Protein AF-A0A1G1LKE5-F1 (afdb_monomer_lite)

Sequence (73 aa):
MSGASLIFIIIYYVLIIIPCIGTAWLGAKMMNAVGQYPSKTPMIQMNLVVKLVFLEVVSFTLLLVFFKVLVAD

Secondary structure (DSSP, 8-state):
--HHHHHHHHHHHHHHHHHHHHHHHHHHHHHHHHHH-GGGHHHHHHHHHHHHHHHHHHHHHHHHHHHHHHT--

Structure (mmCIF, N/CA/C/O backbone):
data_AF-A0A1G1LKE5-F1
#
_entry.id   AF-A0A1G1LKE5-F1
#
loop_
_atom_site.group_PDB
_atom_site.id
_atom_site.type_symbol
_atom_site.label_atom_id
_atom_site.label_alt_id
_atom_site.label_comp_id
_atom_site.label_asym_id
_atom_site.label_entity_id
_atom_site.label_seq_id
_atom_site.pdbx_PDB_ins_code
_atom_site.Cartn_x
_atom_site.Cartn_y
_atom_site.Cartn_z
_atom_site.occupancy
_atom_site.B_iso_or_equiv
_atom_site.auth_seq_id
_atom_site.auth_comp_id
_atom_site.auth_asym_id
_atom_site.auth_atom_id
_atom_site.pdbx_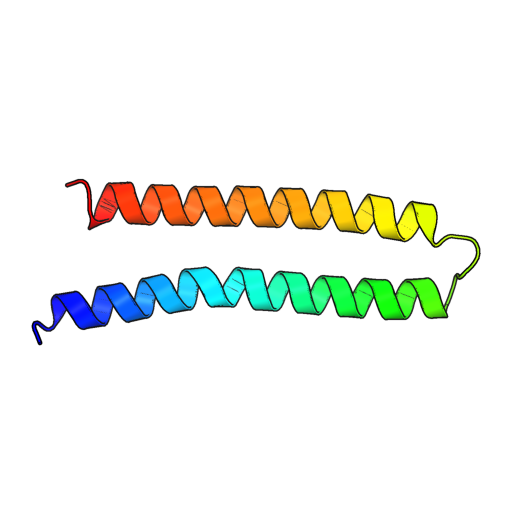PDB_model_num
ATOM 1 N N . MET A 1 1 ? 5.788 -12.069 -31.354 1.00 52.41 1 MET A N 1
ATOM 2 C CA . MET A 1 1 ? 5.585 -10.969 -30.385 1.00 52.41 1 MET A CA 1
ATOM 3 C C . MET A 1 1 ? 6.952 -10.379 -30.088 1.00 52.41 1 MET A C 1
ATOM 5 O O . MET A 1 1 ? 7.854 -11.139 -29.766 1.00 52.41 1 MET A O 1
ATOM 9 N N . SER A 1 2 ? 7.147 -9.081 -30.320 1.00 63.06 2 SER A N 1
ATOM 10 C CA . SER A 1 2 ? 8.436 -8.405 -30.103 1.00 63.06 2 SER A CA 1
ATOM 11 C C . SER A 1 2 ? 8.854 -8.509 -28.628 1.00 63.06 2 SER A C 1
ATOM 13 O O . SER A 1 2 ? 8.011 -8.340 -27.747 1.00 63.06 2 SER A O 1
ATOM 15 N N . GLY A 1 3 ? 10.135 -8.769 -28.342 1.00 75.62 3 GLY A N 1
ATOM 16 C CA . GLY A 1 3 ? 10.656 -8.879 -26.970 1.00 75.62 3 GLY A CA 1
ATOM 17 C C . GLY A 1 3 ? 10.360 -7.653 -26.095 1.00 75.62 3 GLY A C 1
ATOM 18 O O . GLY A 1 3 ? 10.157 -7.799 -24.894 1.00 75.62 3 GLY A O 1
ATOM 19 N N . ALA A 1 4 ? 10.213 -6.470 -26.701 1.00 77.19 4 ALA A N 1
ATOM 20 C CA . ALA A 1 4 ? 9.797 -5.260 -25.998 1.00 77.19 4 ALA A CA 1
ATOM 21 C C . ALA A 1 4 ? 8.395 -5.414 -25.384 1.00 77.19 4 ALA A C 1
ATOM 23 O O . ALA A 1 4 ? 8.224 -5.203 -24.189 1.00 77.19 4 ALA A O 1
ATOM 24 N N . SER A 1 5 ? 7.406 -5.878 -26.157 1.00 80.06 5 SER A N 1
ATOM 25 C CA . SER A 1 5 ? 6.018 -6.019 -25.679 1.00 80.06 5 SER A CA 1
ATOM 26 C C . SER A 1 5 ? 5.874 -6.944 -24.461 1.00 80.06 5 SER A C 1
ATOM 28 O O . SER A 1 5 ? 5.051 -6.683 -23.588 1.00 8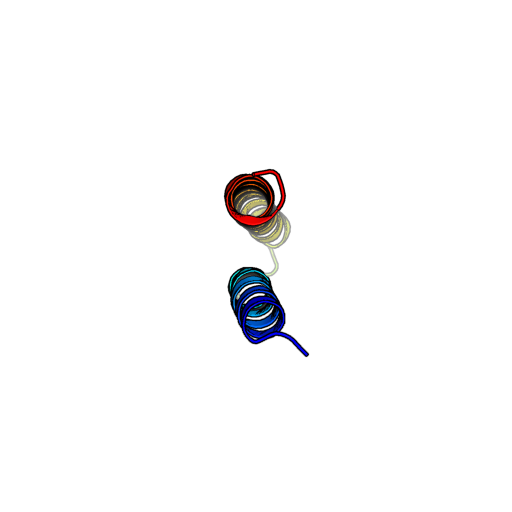0.06 5 SER A O 1
ATOM 30 N N . LEU A 1 6 ? 6.719 -7.976 -24.346 1.00 82.94 6 LEU A N 1
ATOM 31 C CA . LEU A 1 6 ? 6.762 -8.846 -23.166 1.00 82.94 6 LEU A CA 1
ATOM 32 C C . LEU A 1 6 ? 7.306 -8.124 -21.927 1.00 82.94 6 LEU A C 1
ATOM 34 O O . LEU A 1 6 ? 6.749 -8.277 -20.843 1.00 82.94 6 LEU A O 1
ATOM 38 N N . ILE A 1 7 ? 8.354 -7.311 -22.079 1.00 84.38 7 ILE A N 1
ATOM 39 C CA . ILE A 1 7 ? 8.943 -6.542 -20.972 1.00 84.38 7 ILE A CA 1
ATOM 40 C C . ILE A 1 7 ? 7.930 -5.527 -20.425 1.00 84.38 7 ILE A C 1
ATOM 42 O O . ILE A 1 7 ? 7.761 -5.424 -19.211 1.00 84.38 7 ILE A O 1
ATOM 46 N N . PHE A 1 8 ? 7.191 -4.847 -21.306 1.00 84.19 8 PHE A N 1
ATOM 47 C CA . PHE A 1 8 ? 6.112 -3.933 -20.916 1.00 84.19 8 PHE A CA 1
ATOM 48 C C . PHE A 1 8 ? 5.031 -4.620 -20.081 1.00 84.19 8 PHE A C 1
ATOM 50 O O . PHE A 1 8 ? 4.649 -4.112 -19.028 1.00 84.19 8 PHE A O 1
ATOM 57 N N . ILE A 1 9 ? 4.563 -5.788 -20.532 1.00 86.19 9 ILE A N 1
ATOM 58 C CA . ILE A 1 9 ? 3.536 -6.560 -19.826 1.00 86.19 9 ILE A CA 1
ATOM 59 C C . ILE A 1 9 ? 4.032 -6.969 -18.437 1.00 86.19 9 ILE A C 1
ATOM 61 O O . ILE A 1 9 ? 3.292 -6.839 -17.466 1.00 86.19 9 ILE A O 1
ATOM 65 N N . ILE A 1 10 ? 5.285 -7.418 -18.321 1.00 88.50 10 ILE A N 1
ATOM 66 C CA . ILE A 1 10 ? 5.865 -7.833 -17.038 1.00 88.50 10 ILE A CA 1
ATOM 67 C C . ILE A 1 10 ? 5.952 -6.650 -16.065 1.00 88.50 10 ILE A C 1
ATOM 69 O O . IL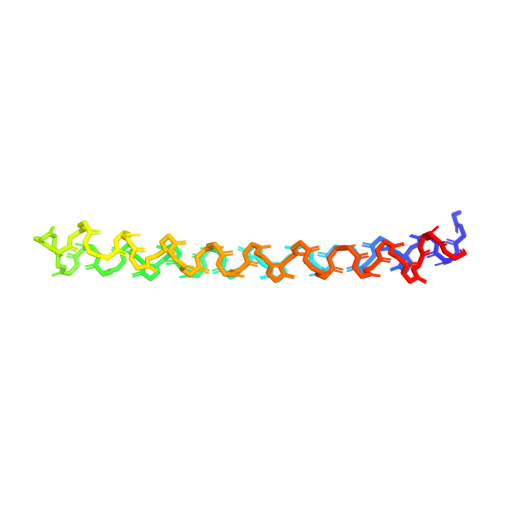E A 1 10 ? 5.529 -6.777 -14.917 1.00 88.50 10 ILE A O 1
ATOM 73 N N . ILE A 1 11 ? 6.456 -5.495 -16.507 1.00 87.62 11 ILE A N 1
ATOM 74 C CA . ILE A 1 11 ? 6.586 -4.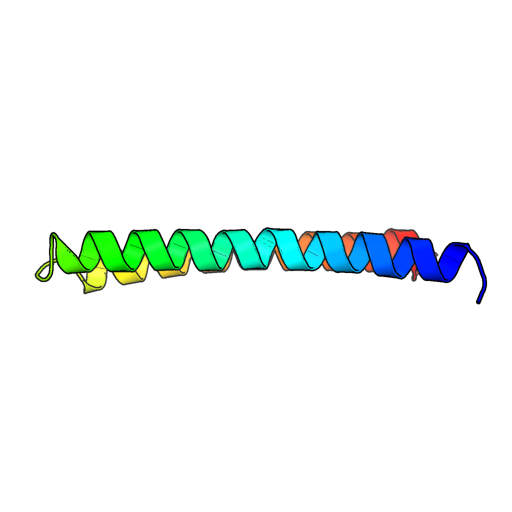308 -15.646 1.00 87.62 11 ILE A CA 1
ATOM 75 C C . ILE A 1 11 ? 5.207 -3.813 -15.200 1.00 87.62 11 ILE A C 1
ATOM 77 O O . ILE A 1 11 ? 5.002 -3.544 -14.017 1.00 87.62 11 ILE A O 1
ATOM 81 N N . TYR A 1 12 ? 4.245 -3.752 -16.122 1.00 87.69 12 TYR A N 1
ATOM 82 C CA . TYR A 1 12 ? 2.868 -3.374 -15.815 1.00 87.69 12 TYR A CA 1
ATOM 83 C C . TYR A 1 12 ? 2.225 -4.323 -14.795 1.00 87.69 12 TYR A C 1
ATOM 85 O O . TYR A 1 12 ? 1.589 -3.885 -13.837 1.00 87.69 12 TYR A O 1
ATOM 93 N N . TYR A 1 13 ? 2.444 -5.628 -14.952 1.00 90.44 13 TYR A N 1
ATOM 94 C CA . TYR A 1 13 ? 1.927 -6.638 -14.036 1.00 90.44 13 TYR A CA 1
ATOM 95 C C . TYR A 1 13 ? 2.497 -6.479 -12.620 1.00 90.44 13 TYR A C 1
ATOM 97 O O . TYR A 1 13 ? 1.750 -6.511 -11.642 1.00 90.44 13 TYR A O 1
ATOM 105 N N . VAL A 1 14 ? 3.805 -6.232 -12.499 1.00 89.19 14 VAL A N 1
ATOM 106 C CA . VAL A 1 14 ? 4.454 -5.964 -11.206 1.00 89.19 14 VAL A CA 1
ATOM 107 C C . VAL A 1 14 ? 3.905 -4.685 -10.568 1.00 89.19 14 VAL A C 1
ATOM 109 O O . VAL A 1 14 ? 3.596 -4.683 -9.376 1.00 89.19 14 VAL A O 1
ATOM 112 N N . LEU A 1 15 ? 3.725 -3.623 -11.359 1.00 89.44 15 LEU A N 1
ATOM 113 C CA . LEU A 1 15 ? 3.177 -2.347 -10.896 1.00 89.44 15 LEU A CA 1
ATOM 114 C C . LEU A 1 15 ? 1.759 -2.466 -10.328 1.00 89.44 15 LEU A C 1
ATOM 116 O O . LEU A 1 15 ? 1.430 -1.727 -9.407 1.00 89.44 15 LEU A O 1
ATOM 120 N N . ILE A 1 16 ? 0.941 -3.392 -10.834 1.00 90.12 16 ILE A N 1
ATOM 121 C CA . ILE A 1 16 ? -0.419 -3.639 -10.329 1.00 90.12 16 ILE A CA 1
ATOM 122 C C . ILE A 1 16 ? -0.424 -4.590 -9.135 1.00 90.12 16 ILE A C 1
ATOM 124 O O . ILE A 1 16 ? -1.160 -4.377 -8.173 1.00 90.12 16 ILE A O 1
ATOM 128 N N . ILE A 1 17 ? 0.393 -5.642 -9.156 1.00 92.94 17 ILE A N 1
ATOM 129 C CA . ILE A 1 17 ? 0.388 -6.635 -8.076 1.00 92.94 17 ILE A CA 1
ATOM 130 C C . ILE A 1 17 ? 0.790 -6.023 -6.738 1.00 92.94 17 ILE A C 1
ATOM 132 O O . ILE A 1 17 ? 0.183 -6.343 -5.717 1.00 92.94 17 ILE A O 1
ATOM 136 N N . ILE A 1 18 ? 1.803 -5.157 -6.729 1.00 89.88 18 ILE A N 1
ATOM 137 C CA . ILE A 1 18 ? 2.316 -4.543 -5.500 1.00 89.88 18 ILE A CA 1
ATOM 138 C C . ILE A 1 18 ? 1.199 -3.833 -4.708 1.00 89.88 18 ILE A C 1
ATOM 140 O O . ILE A 1 18 ? 1.008 -4.173 -3.534 1.00 89.88 18 ILE A O 1
ATOM 144 N N . PRO A 1 19 ? 0.416 -2.906 -5.294 1.00 91.31 19 PRO A N 1
ATOM 145 C CA . PRO A 1 19 ? -0.681 -2.276 -4.576 1.00 91.31 19 PRO A CA 1
ATOM 146 C C . PRO A 1 19 ? -1.811 -3.247 -4.230 1.00 91.31 19 PRO A C 1
ATOM 148 O O . PRO A 1 19 ? -2.352 -3.142 -3.132 1.00 91.31 19 PRO A O 1
ATOM 151 N N . CYS A 1 20 ? -2.116 -4.245 -5.066 1.00 92.19 20 CYS A N 1
ATOM 152 C CA . CYS A 1 20 ? -3.115 -5.270 -4.735 1.00 92.19 20 CYS A CA 1
ATOM 153 C C . CYS A 1 20 ? -2.739 -6.100 -3.494 1.00 92.19 20 CYS A C 1
ATOM 155 O O . CYS A 1 20 ? -3.592 -6.399 -2.659 1.00 92.19 20 CYS A O 1
ATOM 157 N N . ILE A 1 21 ? -1.462 -6.453 -3.330 1.00 94.50 21 ILE A N 1
ATOM 158 C CA . ILE A 1 21 ? -0.981 -7.121 -2.111 1.00 94.50 21 ILE A CA 1
ATOM 159 C C . ILE A 1 21 ? -1.104 -6.171 -0.913 1.00 94.50 21 ILE A C 1
ATOM 161 O O . ILE A 1 21 ? -1.544 -6.579 0.164 1.00 94.50 21 ILE A O 1
ATOM 165 N N . GLY A 1 22 ? -0.756 -4.896 -1.102 1.00 92.94 22 GLY A N 1
ATOM 166 C CA . GLY A 1 22 ? -0.875 -3.870 -0.068 1.00 92.94 22 GLY A CA 1
ATOM 167 C C . GLY A 1 22 ? -2.313 -3.676 0.427 1.00 92.94 22 GLY A C 1
ATOM 168 O O . GLY A 1 22 ? -2.539 -3.632 1.639 1.00 92.94 22 GLY A O 1
ATOM 169 N N . THR A 1 23 ? -3.298 -3.627 -0.474 1.00 94.38 23 THR A N 1
ATOM 170 C CA . THR A 1 23 ? -4.719 -3.507 -0.105 1.00 94.38 23 THR A CA 1
ATOM 171 C C . THR A 1 23 ? -5.223 -4.751 0.620 1.00 94.38 23 THR A C 1
ATOM 173 O O . THR A 1 23 ? -5.874 -4.620 1.660 1.00 94.38 23 THR A O 1
ATOM 176 N N . ALA A 1 24 ? -4.867 -5.951 0.153 1.00 95.44 24 ALA A N 1
ATOM 177 C CA . ALA A 1 24 ? -5.227 -7.205 0.813 1.00 95.44 24 ALA A CA 1
ATOM 178 C C . ALA A 1 24 ? -4.652 -7.291 2.239 1.00 95.44 24 ALA A C 1
ATOM 180 O O . ALA A 1 24 ? -5.366 -7.635 3.185 1.00 95.44 24 ALA A O 1
ATOM 181 N N . TRP A 1 25 ? -3.384 -6.909 2.423 1.00 96.56 25 TRP A N 1
ATOM 182 C CA . TRP A 1 25 ? -2.736 -6.884 3.736 1.00 96.56 25 TRP A CA 1
ATOM 183 C C . TRP A 1 25 ? -3.385 -5.877 4.695 1.00 96.56 25 TRP A C 1
ATOM 185 O O . TRP A 1 25 ? -3.640 -6.190 5.863 1.00 96.56 25 TRP A O 1
ATOM 195 N N . LEU A 1 26 ? -3.709 -4.677 4.206 1.00 94.81 26 LEU A N 1
ATOM 196 C CA . LEU A 1 26 ? -4.429 -3.667 4.980 1.00 94.81 26 LEU A CA 1
ATOM 197 C C . LEU A 1 26 ? -5.842 -4.138 5.365 1.00 94.81 26 LEU A C 1
ATOM 199 O O . LEU A 1 26 ? -6.265 -3.920 6.504 1.00 94.81 26 LEU A O 1
ATOM 203 N N . GLY A 1 27 ? -6.538 -4.833 4.462 1.00 93.75 27 GLY A N 1
ATOM 204 C CA . GLY A 1 27 ? -7.840 -5.451 4.720 1.00 93.75 27 GLY A CA 1
ATOM 205 C C . GLY A 1 27 ? -7.779 -6.511 5.822 1.00 93.75 27 GLY A C 1
ATOM 206 O O . GLY A 1 27 ? -8.556 -6.451 6.776 1.00 93.75 27 GLY A O 1
ATOM 207 N N . ALA A 1 28 ? -6.798 -7.416 5.767 1.00 95.31 28 ALA A N 1
ATOM 208 C CA . ALA A 1 28 ? -6.579 -8.417 6.814 1.00 95.31 28 ALA A CA 1
ATOM 209 C C . ALA A 1 28 ? -6.299 -7.765 8.180 1.00 95.31 28 ALA A C 1
ATOM 211 O O . ALA A 1 28 ? -6.853 -8.167 9.206 1.00 95.31 28 ALA A O 1
ATOM 212 N N . LYS A 1 29 ? -5.487 -6.700 8.201 1.00 94.38 29 LYS A N 1
ATOM 213 C CA . LYS A 1 29 ? -5.204 -5.940 9.424 1.00 94.38 29 LYS A CA 1
ATOM 214 C C . LYS A 1 29 ? -6.455 -5.265 9.989 1.00 94.38 29 LYS A C 1
ATOM 216 O O . LYS A 1 29 ? -6.634 -5.260 11.206 1.00 94.38 29 LYS A O 1
ATOM 221 N N . MET A 1 30 ? -7.321 -4.722 9.131 1.00 95.75 30 MET A N 1
ATOM 222 C CA . MET A 1 30 ? -8.609 -4.166 9.550 1.00 95.75 30 MET A CA 1
ATOM 223 C C . MET A 1 30 ? -9.501 -5.246 10.164 1.00 95.75 30 MET A C 1
ATOM 225 O O . MET A 1 30 ? -10.019 -5.029 11.255 1.00 95.75 30 MET A O 1
ATOM 229 N N . MET A 1 31 ? -9.656 -6.400 9.507 1.00 94.56 31 MET A N 1
ATOM 230 C CA . MET A 1 31 ? -10.494 -7.495 10.011 1.00 94.56 31 MET A CA 1
ATOM 231 C C . MET A 1 31 ? -10.054 -7.948 11.407 1.00 94.56 31 MET A C 1
ATOM 233 O O . MET A 1 31 ? -10.885 -8.050 12.308 1.00 94.56 31 MET A O 1
ATOM 237 N N . ASN A 1 32 ? -8.747 -8.120 11.615 1.00 95.50 32 ASN A N 1
ATOM 238 C CA . ASN A 1 32 ? -8.199 -8.473 12.925 1.00 95.50 32 ASN A CA 1
ATOM 239 C C . ASN A 1 32 ? -8.468 -7.384 13.978 1.00 95.50 32 ASN A C 1
ATOM 241 O O . ASN A 1 32 ? -8.861 -7.691 15.102 1.00 95.50 32 ASN A O 1
ATOM 245 N N . ALA A 1 33 ? -8.299 -6.107 13.620 1.00 92.88 33 ALA A N 1
ATOM 246 C CA . ALA A 1 33 ? -8.518 -4.992 14.540 1.00 92.88 33 ALA A CA 1
ATOM 247 C C . ALA A 1 33 ? -9.998 -4.810 14.917 1.00 92.88 33 ALA A C 1
ATOM 249 O O . ALA A 1 33 ? -10.304 -4.542 16.077 1.00 92.88 33 ALA A O 1
ATOM 250 N N . VAL A 1 34 ? -10.916 -4.978 13.961 1.00 94.62 34 VAL A N 1
ATOM 251 C CA . VAL A 1 34 ? -12.366 -4.920 14.203 1.00 94.62 34 VAL A CA 1
ATOM 252 C C . VAL A 1 34 ? -12.813 -6.096 15.070 1.00 94.62 34 VAL A C 1
ATOM 254 O O . VAL A 1 34 ? -13.594 -5.895 15.996 1.00 94.62 34 VAL A O 1
ATOM 257 N N . GLY A 1 35 ? -12.270 -7.296 14.832 1.00 93.25 35 GLY A N 1
ATOM 258 C CA . GLY A 1 35 ? -12.549 -8.473 15.658 1.00 93.25 35 GLY A CA 1
ATOM 259 C C . GLY A 1 35 ? -12.101 -8.316 17.116 1.00 93.25 35 GLY A C 1
ATOM 260 O O . GLY A 1 35 ? -12.776 -8.802 18.016 1.00 93.25 35 GLY A O 1
ATOM 261 N N . GLN A 1 36 ? -10.997 -7.602 17.364 1.00 94.31 36 GLN A N 1
ATOM 262 C CA . GLN A 1 36 ? -10.491 -7.337 18.718 1.00 94.31 36 GLN A CA 1
ATOM 263 C C . GLN A 1 36 ? -11.165 -6.135 19.401 1.00 94.31 36 GLN A C 1
ATOM 265 O O . GLN A 1 36 ? -11.313 -6.130 20.622 1.00 94.31 36 GLN A O 1
ATOM 270 N N . TYR A 1 37 ? -11.575 -5.114 18.638 1.00 93.69 37 TYR A N 1
ATOM 271 C CA . TYR A 1 37 ? -12.131 -3.861 19.167 1.00 93.69 37 TYR A CA 1
ATOM 272 C C . TYR A 1 37 ? -13.384 -3.402 18.398 1.00 93.69 37 TYR A C 1
ATOM 274 O O . TYR A 1 37 ? -13.354 -2.365 17.723 1.00 93.69 37 TYR A O 1
ATOM 282 N N . PRO A 1 38 ? -14.524 -4.103 18.539 1.00 90.38 38 PRO A N 1
ATOM 283 C CA . PRO A 1 38 ? -15.738 -3.810 17.772 1.00 90.38 38 PRO A CA 1
ATOM 284 C C . PRO A 1 38 ? -16.321 -2.415 18.057 1.00 90.38 38 PRO A C 1
ATOM 286 O O . PRO A 1 38 ? -16.883 -1.779 17.166 1.00 90.38 38 PRO A O 1
ATOM 289 N N . SER A 1 39 ? -16.121 -1.872 19.263 1.00 94.12 39 SER A N 1
ATOM 290 C CA . SER A 1 39 ? -16.557 -0.514 19.623 1.00 94.12 39 SER A CA 1
ATOM 291 C C . SER A 1 39 ? -15.768 0.603 1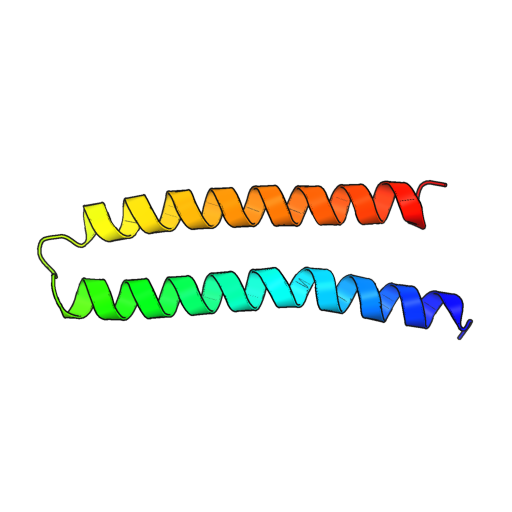8.925 1.00 94.12 39 SER A C 1
ATOM 293 O O . SER A 1 39 ? -16.221 1.744 18.891 1.00 94.12 39 SER A O 1
ATOM 295 N N . LYS A 1 40 ? -14.600 0.295 18.342 1.00 93.50 40 LYS A N 1
ATOM 296 C CA . LYS A 1 40 ? -13.728 1.258 17.645 1.00 93.50 40 LYS A CA 1
ATOM 297 C C . LYS A 1 40 ? -13.776 1.126 16.120 1.00 93.50 40 LYS A C 1
ATOM 299 O O . LYS A 1 40 ? -12.989 1.774 15.430 1.00 93.50 40 LYS A O 1
ATOM 304 N N . THR A 1 41 ? -14.713 0.341 15.584 1.00 92.56 41 THR A N 1
ATOM 305 C CA . THR A 1 41 ? -14.874 0.097 14.139 1.00 92.56 41 THR A CA 1
ATOM 306 C C . THR A 1 41 ? -14.858 1.368 13.274 1.00 92.56 41 THR A C 1
ATOM 308 O O . THR A 1 41 ? -14.092 1.386 12.311 1.00 92.56 41 THR A O 1
ATOM 311 N N . PRO A 1 42 ? -15.575 2.465 13.611 1.00 92.75 42 PRO A N 1
ATOM 312 C CA . PRO A 1 42 ? -15.591 3.665 12.766 1.00 92.75 42 PRO A CA 1
ATOM 313 C C . PRO A 1 42 ? -14.208 4.318 12.648 1.00 92.75 42 PRO A C 1
ATOM 315 O O . PRO A 1 42 ? -13.792 4.752 11.577 1.00 92.75 42 PRO A O 1
ATOM 318 N N . MET A 1 43 ? -13.457 4.341 13.753 1.00 94.31 43 MET A N 1
ATOM 319 C CA . MET A 1 43 ? -12.107 4.901 13.792 1.00 94.31 43 MET A CA 1
ATOM 320 C C . MET A 1 43 ? -11.118 4.029 13.010 1.00 94.31 43 MET A C 1
ATOM 322 O O . MET A 1 43 ? -10.272 4.547 12.280 1.00 94.31 43 MET A O 1
ATOM 326 N N . ILE A 1 44 ? -11.233 2.703 13.138 1.00 94.00 44 ILE A N 1
ATOM 327 C CA . ILE A 1 44 ? -10.397 1.738 12.413 1.00 94.00 44 ILE A CA 1
ATOM 328 C C . ILE A 1 44 ? -10.647 1.846 10.901 1.00 94.00 44 ILE A C 1
ATOM 330 O O . ILE A 1 44 ? -9.686 1.894 10.132 1.00 94.00 44 ILE A O 1
ATOM 334 N N . GLN A 1 45 ? -11.911 1.944 10.481 1.00 93.25 45 GLN A N 1
ATOM 335 C CA . GLN A 1 45 ? -12.289 2.117 9.078 1.00 93.25 45 GLN A CA 1
ATOM 336 C C . GLN A 1 45 ? -11.792 3.449 8.512 1.00 93.25 45 GLN A C 1
ATOM 338 O O . GLN A 1 45 ? -11.189 3.458 7.443 1.00 93.25 45 GLN A O 1
ATOM 343 N N . MET A 1 46 ? -11.948 4.560 9.239 1.00 95.81 46 MET A N 1
ATOM 344 C CA . MET A 1 46 ? -11.461 5.865 8.776 1.00 95.81 46 MET A CA 1
ATOM 345 C C . MET A 1 46 ? -9.938 5.868 8.572 1.00 95.81 46 MET A C 1
ATOM 347 O O . MET A 1 46 ? -9.436 6.340 7.554 1.00 95.81 46 MET A O 1
ATOM 351 N N . ASN A 1 47 ? -9.189 5.268 9.501 1.00 93.31 47 ASN A N 1
ATOM 352 C CA . ASN A 1 47 ? -7.736 5.133 9.381 1.00 93.31 47 ASN A CA 1
ATOM 353 C C . ASN A 1 47 ? -7.334 4.214 8.209 1.00 93.31 47 ASN A C 1
ATOM 355 O O . ASN A 1 47 ? -6.330 4.459 7.540 1.00 93.31 47 ASN A O 1
ATOM 359 N N . LEU A 1 48 ?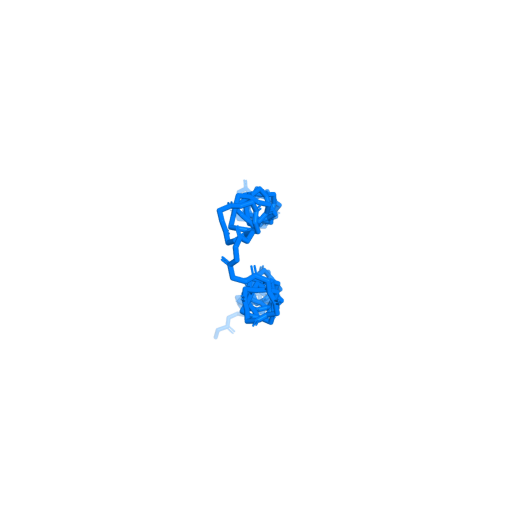 -8.113 3.162 7.932 1.00 95.44 48 LEU A N 1
ATOM 360 C CA . LEU A 1 48 ? -7.908 2.322 6.753 1.00 95.44 48 LEU A CA 1
ATOM 361 C C . LEU A 1 48 ? -8.121 3.118 5.460 1.00 95.44 48 LEU A C 1
ATOM 363 O O . LEU A 1 48 ? -7.270 3.051 4.579 1.00 95.44 48 LEU A O 1
ATOM 367 N N . VAL A 1 49 ? -9.212 3.882 5.355 1.00 95.00 49 VAL A N 1
ATOM 368 C CA . VAL A 1 49 ? -9.531 4.679 4.160 1.00 95.00 49 VAL A CA 1
ATOM 369 C C . VAL A 1 49 ? -8.395 5.642 3.832 1.00 95.00 49 VAL A C 1
ATOM 371 O O . VAL A 1 49 ? -7.950 5.675 2.691 1.00 95.00 49 VAL A O 1
ATOM 374 N N . VAL A 1 50 ? -7.844 6.349 4.823 1.00 94.50 50 VAL A N 1
ATOM 375 C CA . VAL A 1 50 ? -6.694 7.249 4.609 1.00 94.50 50 VAL A CA 1
ATOM 376 C C . VAL A 1 50 ? -5.481 6.496 4.046 1.00 94.50 50 VAL A C 1
ATOM 378 O O . VAL A 1 50 ? -4.829 6.975 3.120 1.00 94.50 50 VAL A O 1
ATOM 381 N N . LYS A 1 51 ? -5.192 5.294 4.558 1.00 94.06 51 LYS A N 1
ATOM 382 C CA . LYS A 1 51 ? -4.084 4.461 4.058 1.00 94.06 51 LYS A CA 1
ATOM 383 C C . LYS A 1 51 ? -4.332 3.945 2.644 1.00 94.06 51 LYS A C 1
ATOM 385 O O . LYS A 1 51 ? -3.390 3.891 1.861 1.00 94.06 51 LYS A O 1
ATOM 390 N N . LEU A 1 52 ? -5.573 3.584 2.322 1.00 94.31 52 LEU A N 1
ATOM 391 C CA . LEU A 1 52 ? -5.959 3.156 0.979 1.00 94.31 52 LEU A CA 1
ATOM 392 C C . LEU A 1 52 ? -5.868 4.311 -0.019 1.00 94.31 52 LEU A C 1
ATOM 394 O O . LEU A 1 52 ? -5.297 4.124 -1.082 1.00 94.31 52 LEU A O 1
ATOM 398 N N . VAL A 1 53 ? -6.330 5.511 0.344 1.00 95.25 53 VAL A N 1
ATOM 399 C CA . VAL A 1 53 ? -6.191 6.714 -0.494 1.00 95.25 53 VAL A CA 1
ATOM 400 C C . VAL A 1 53 ? -4.720 7.014 -0.768 1.00 95.25 53 VAL A C 1
ATOM 402 O O . VAL A 1 53 ? -4.349 7.272 -1.908 1.00 95.25 53 VAL A O 1
ATOM 405 N N . PHE A 1 54 ? -3.861 6.935 0.250 1.00 94.88 54 PHE A N 1
ATOM 406 C CA . PHE A 1 54 ? -2.425 7.128 0.058 1.00 94.88 54 PHE A CA 1
ATOM 407 C C . PHE A 1 54 ? -1.822 6.084 -0.895 1.00 94.88 54 PHE A C 1
ATOM 409 O O . PHE A 1 54 ? -1.088 6.438 -1.816 1.00 94.88 54 PHE A O 1
ATOM 416 N N . LEU A 1 55 ? -2.157 4.806 -0.704 1.00 94.00 55 LEU A N 1
ATOM 417 C CA . LEU A 1 55 ? -1.703 3.717 -1.569 1.00 94.00 55 LEU A CA 1
ATOM 418 C C . LEU A 1 55 ? -2.190 3.895 -3.016 1.00 94.00 55 LEU A C 1
ATOM 420 O O . LEU A 1 55 ? -1.426 3.665 -3.953 1.00 94.00 55 LEU A O 1
ATOM 424 N N . GLU A 1 56 ? -3.418 4.369 -3.203 1.00 91.81 56 GLU A N 1
ATOM 425 C CA . GLU A 1 56 ? -4.004 4.642 -4.514 1.00 91.81 56 GLU A CA 1
ATOM 426 C C . GLU A 1 56 ? -3.285 5.794 -5.226 1.00 91.81 56 GLU A C 1
ATOM 428 O O . GLU A 1 56 ? -2.898 5.660 -6.384 1.00 91.81 56 GLU A O 1
ATOM 433 N N . VAL A 1 57 ? -3.006 6.896 -4.520 1.00 94.50 57 VAL A N 1
ATOM 434 C CA . VAL A 1 57 ? -2.249 8.036 -5.069 1.00 94.50 57 VAL A CA 1
ATOM 435 C C . VAL A 1 57 ? -0.854 7.605 -5.524 1.00 94.50 57 VAL A C 1
ATOM 437 O O . VAL A 1 57 ? -0.412 7.987 -6.610 1.00 94.50 57 VAL A O 1
ATOM 440 N N . VAL A 1 58 ? -0.165 6.778 -4.733 1.00 92.56 58 VAL A N 1
ATOM 441 C CA . VAL A 1 58 ? 1.146 6.226 -5.109 1.00 92.56 58 VAL A CA 1
ATOM 442 C C . VAL A 1 58 ? 1.030 5.344 -6.354 1.00 92.56 58 VAL A C 1
ATOM 444 O O . VAL A 1 58 ? 1.827 5.487 -7.280 1.00 92.56 58 VAL A O 1
ATOM 447 N N . SER A 1 59 ? 0.013 4.484 -6.416 1.00 92.12 59 SER A N 1
ATOM 448 C CA . SER A 1 59 ? -0.217 3.571 -7.545 1.00 92.12 59 SER A CA 1
ATOM 449 C C . SER A 1 59 ? -0.517 4.324 -8.840 1.00 92.12 59 SER A C 1
ATOM 451 O O . SER A 1 59 ? 0.100 4.055 -9.871 1.00 92.12 59 SER A O 1
ATOM 453 N N . PHE A 1 60 ? -1.390 5.332 -8.782 1.00 92.44 60 PHE A N 1
ATOM 454 C CA . PHE A 1 60 ? -1.674 6.211 -9.916 1.00 92.44 60 PHE A CA 1
ATOM 455 C C . PHE A 1 60 ? -0.439 6.985 -10.365 1.00 92.44 60 PHE A C 1
ATOM 457 O O . PHE A 1 60 ? -0.189 7.091 -11.563 1.00 92.44 60 PHE A O 1
ATOM 464 N N . THR A 1 61 ? 0.361 7.491 -9.425 1.00 92.25 61 THR A N 1
ATOM 465 C CA . THR A 1 61 ? 1.603 8.201 -9.756 1.00 92.25 61 THR A CA 1
ATOM 466 C C . THR A 1 61 ? 2.574 7.283 -10.498 1.00 92.25 61 THR A C 1
ATOM 468 O O . THR A 1 61 ? 3.115 7.673 -11.530 1.00 92.25 61 THR A O 1
ATOM 471 N N . LEU A 1 62 ? 2.757 6.045 -10.029 1.00 88.69 62 LEU A N 1
ATOM 472 C CA . LEU A 1 62 ? 3.620 5.063 -10.689 1.00 88.69 62 LEU A CA 1
ATOM 473 C C . LEU A 1 62 ? 3.113 4.685 -12.086 1.00 88.69 62 LEU A C 1
ATOM 475 O O . LEU A 1 62 ? 3.913 4.595 -13.015 1.00 88.69 62 LEU A O 1
ATOM 479 N N . LEU A 1 63 ? 1.799 4.518 -12.258 1.00 89.38 63 LEU A N 1
ATOM 480 C CA . LEU A 1 63 ? 1.194 4.248 -13.566 1.00 89.38 63 LEU A CA 1
ATOM 481 C C . LEU A 1 63 ? 1.368 5.419 -14.539 1.00 89.38 63 LEU A C 1
ATOM 483 O O . LEU A 1 63 ? 1.695 5.200 -15.704 1.00 89.38 63 LEU A O 1
ATOM 487 N N . LEU A 1 64 ? 1.197 6.658 -14.074 1.00 89.38 64 LEU A N 1
ATOM 488 C CA . LEU A 1 64 ? 1.404 7.851 -14.896 1.00 89.38 64 LEU A CA 1
ATOM 489 C C . LEU A 1 64 ? 2.869 8.011 -15.307 1.00 89.38 64 LEU A C 1
ATOM 491 O O . LEU A 1 64 ? 3.142 8.348 -16.457 1.00 89.38 64 LEU A O 1
ATOM 495 N N . VAL A 1 65 ? 3.811 7.739 -14.400 1.00 87.88 65 VAL A N 1
ATOM 496 C CA . VAL A 1 65 ? 5.247 7.743 -14.717 1.00 87.88 65 VAL A CA 1
ATOM 497 C C . VAL A 1 65 ? 5.576 6.647 -15.727 1.00 87.88 65 VAL A C 1
ATOM 499 O O . VAL A 1 65 ? 6.252 6.928 -16.712 1.00 87.88 65 VAL A O 1
ATOM 502 N N . PHE A 1 66 ? 5.062 5.430 -15.533 1.00 86.31 66 PHE A N 1
ATOM 503 C CA . PHE A 1 66 ? 5.228 4.329 -16.482 1.00 86.31 66 PHE A CA 1
ATOM 504 C C . PHE A 1 66 ? 4.716 4.707 -17.876 1.00 86.31 66 PHE A C 1
ATOM 506 O O . PHE A 1 66 ? 5.434 4.545 -18.858 1.00 86.31 66 PHE A O 1
ATOM 513 N N . PHE A 1 67 ? 3.510 5.274 -17.964 1.00 84.88 67 PHE A N 1
ATOM 514 C CA . PHE A 1 67 ? 2.943 5.721 -19.233 1.00 84.88 67 PHE A CA 1
ATOM 515 C C . PHE A 1 67 ? 3.777 6.840 -19.866 1.00 84.88 67 PHE A C 1
ATOM 517 O O . PHE A 1 67 ? 4.069 6.795 -21.057 1.00 84.88 67 PHE A O 1
ATOM 524 N N . LYS A 1 68 ? 4.213 7.826 -19.077 1.00 84.94 68 LYS A N 1
ATOM 525 C CA . LYS A 1 68 ? 5.001 8.948 -19.591 1.00 84.94 68 LYS A CA 1
ATOM 526 C C . LYS A 1 68 ? 6.362 8.518 -20.142 1.00 84.94 68 LYS A C 1
ATOM 528 O O . LYS A 1 68 ? 6.708 8.960 -21.221 1.00 84.94 68 LYS A O 1
ATOM 533 N N . VAL A 1 69 ? 7.099 7.683 -19.411 1.00 82.38 69 VAL A N 1
ATOM 534 C CA . VAL A 1 69 ? 8.490 7.310 -19.741 1.00 82.38 69 VAL A CA 1
ATOM 535 C C . VAL A 1 69 ? 8.574 6.237 -20.825 1.00 82.38 69 VAL A C 1
ATOM 537 O O . VAL A 1 69 ? 9.574 6.136 -21.523 1.00 82.38 69 VAL A O 1
ATOM 540 N N . LEU A 1 70 ? 7.570 5.363 -20.913 1.00 74.69 70 LEU A N 1
ATOM 541 C CA . LEU A 1 70 ? 7.659 4.179 -21.766 1.00 74.69 70 LEU A CA 1
ATOM 542 C C . LEU A 1 70 ? 6.633 4.165 -22.908 1.00 74.69 70 LEU A C 1
ATOM 544 O O . LEU A 1 70 ? 6.785 3.364 -23.823 1.00 74.69 70 LEU A O 1
ATOM 548 N N . VAL A 1 71 ? 5.586 4.996 -22.865 1.00 69.50 71 VAL A N 1
ATOM 549 C CA . VAL A 1 71 ? 4.531 5.027 -23.902 1.00 69.50 71 VAL A CA 1
ATOM 550 C C . VAL A 1 71 ? 4.435 6.380 -24.605 1.00 69.50 71 VAL A C 1
ATOM 552 O O . VAL A 1 71 ? 4.112 6.414 -25.789 1.00 69.50 71 VAL A O 1
ATOM 555 N N . ALA A 1 72 ? 4.665 7.484 -23.892 1.00 64.12 72 ALA A N 1
ATOM 556 C CA . ALA A 1 72 ? 4.514 8.840 -24.424 1.00 64.12 72 ALA A CA 1
ATOM 557 C C . ALA A 1 72 ? 5.824 9.478 -24.931 1.00 64.12 72 ALA A C 1
ATOM 559 O O . ALA A 1 72 ? 5.798 10.660 -25.279 1.00 64.12 72 ALA A O 1
ATOM 560 N N . ASP A 1 73 ? 6.916 8.709 -24.973 1.00 49.62 73 ASP A N 1
ATOM 561 C CA . ASP A 1 73 ? 8.167 9.040 -25.672 1.00 49.62 73 ASP A CA 1
ATOM 562 C C . ASP A 1 73 ? 8.223 8.349 -27.047 1.00 49.62 73 ASP A C 1
ATOM 564 O O . ASP A 1 73 ? 7.889 7.140 -27.124 1.00 49.62 73 ASP A O 1
#

Radius of gyration: 16.99 Å; chains: 1; bounding box: 27×20×50 Å

pLDDT: mean 88.78, std 9.41, range [49.62, 96.56]

Foldseek 3Di:
DDPLVVVLVVVVVVLVVVLVVVLVVLVVVLVVVCVVCVVCNVVSVVVSVVVNVVSVVVSVVVVVVSCVPPPVD